Protein AF-A0A842XIZ2-F1 (afdb_monomer_lite)

Secondary structure (DSSP, 8-state):
-----PPPPPHHHHHHHHHHHHHHHHHHHHHHHHHHHHHHH-EEEEEEES-SEEETT--EEEEEEEEE-SSS-EEEEESSS-SEEEEEEETTS-EEEEEPPP---S-EEEEE-TT-EEEEEEEE-SB-TT--B---SEEEEEEEEE-BSS---EEEEEEEEE-

Foldseek 3Di:
DDDDDDDDDDPVVVVVVVVVVVVVVVVVVVVVVVVVVCQVVQWDKEKDWPDAEAAFQDKIWIKMKIFRQYQAKDKWKAQWPAFKWKWKAAPVRHTQDTDDDDTDRHMDIDIAHNGGMDMDTDMDRCADPVRHRRDDFHKMKMKIFGRTPVDGDIYIDMHGHDD

Structure (mmCIF, N/CA/C/O backbone):
data_AF-A0A842XIZ2-F1
#
_entry.id   AF-A0A842XIZ2-F1
#
loop_
_atom_site.group_PDB
_atom_site.id
_atom_site.type_symbol
_atom_site.label_atom_id
_atom_site.label_alt_id
_atom_site.label_comp_id
_atom_site.label_asym_id
_atom_site.lab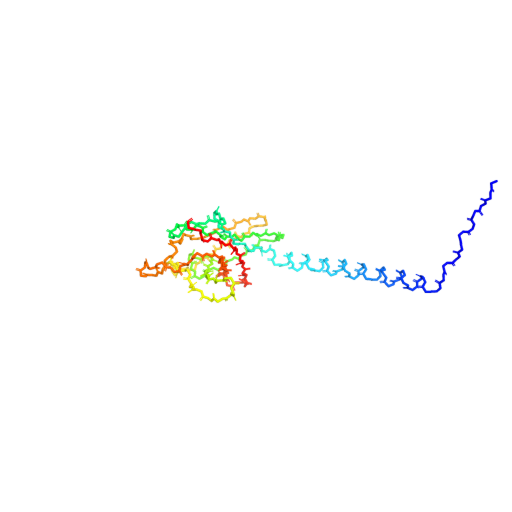el_entity_id
_atom_site.label_seq_id
_atom_site.pdbx_PDB_ins_code
_atom_site.Cartn_x
_atom_site.Cartn_y
_atom_site.Cartn_z
_atom_site.occupancy
_atom_site.B_iso_or_equiv
_atom_site.auth_seq_id
_atom_site.auth_comp_id
_atom_site.auth_asym_id
_atom_site.auth_atom_id
_atom_site.pdbx_PDB_model_num
ATOM 1 N N . MET A 1 1 ? 20.741 -15.349 64.978 1.00 51.78 1 MET A N 1
ATOM 2 C CA . MET A 1 1 ? 19.998 -14.863 63.794 1.00 51.78 1 MET A CA 1
ATOM 3 C C . MET A 1 1 ? 19.829 -13.356 63.929 1.00 51.78 1 MET A C 1
ATOM 5 O O . MET A 1 1 ? 18.998 -12.922 64.715 1.00 51.78 1 MET A O 1
ATOM 9 N N . ALA A 1 2 ? 20.677 -12.566 63.265 1.00 45.91 2 ALA A N 1
ATOM 10 C CA . ALA A 1 2 ? 20.570 -11.107 63.262 1.00 45.91 2 ALA A CA 1
ATOM 11 C C . ALA A 1 2 ? 19.560 -10.680 62.189 1.00 45.91 2 ALA A C 1
ATOM 13 O O . ALA A 1 2 ? 19.633 -11.132 61.050 1.00 45.91 2 ALA A O 1
ATOM 14 N N . LYS A 1 3 ? 18.585 -9.858 62.580 1.00 51.41 3 LYS A N 1
ATOM 15 C CA . LYS A 1 3 ? 17.539 -9.327 61.704 1.00 51.41 3 LYS A CA 1
ATOM 16 C C . LYS A 1 3 ? 18.099 -8.054 61.065 1.00 51.41 3 LYS A C 1
ATOM 18 O O . LYS A 1 3 ? 18.190 -7.031 61.738 1.00 51.41 3 LYS A O 1
ATOM 23 N N . GLU A 1 4 ? 18.544 -8.129 59.813 1.00 48.31 4 GLU A N 1
ATOM 24 C CA . GLU A 1 4 ? 19.004 -6.949 59.073 1.00 48.31 4 GLU A CA 1
ATOM 25 C C . GLU A 1 4 ? 17.844 -5.959 58.900 1.00 48.31 4 GLU A C 1
ATOM 27 O O . GLU A 1 4 ? 16.853 -6.220 58.218 1.00 48.31 4 GLU A O 1
ATOM 32 N N . SER A 1 5 ? 17.964 -4.811 59.562 1.00 56.50 5 SER A N 1
ATOM 33 C CA . SER A 1 5 ? 17.080 -3.664 59.387 1.00 56.50 5 SER A CA 1
ATOM 34 C C . SER A 1 5 ? 17.487 -2.933 58.109 1.00 56.50 5 SER A C 1
ATOM 36 O O . SER A 1 5 ? 18.510 -2.249 58.101 1.00 56.50 5 SER A O 1
ATOM 38 N N . LYS A 1 6 ? 16.700 -3.053 57.031 1.00 61.00 6 LYS A N 1
ATOM 39 C CA . LYS A 1 6 ? 16.891 -2.232 55.823 1.00 61.00 6 LYS A CA 1
ATOM 40 C C . LYS A 1 6 ? 16.826 -0.749 56.204 1.00 61.00 6 LYS A C 1
ATOM 42 O O . LYS A 1 6 ? 15.839 -0.302 56.786 1.00 61.00 6 LYS A O 1
ATOM 47 N N . ALA A 1 7 ? 17.887 -0.008 55.890 1.00 68.62 7 ALA A N 1
ATOM 48 C CA . ALA A 1 7 ? 17.959 1.427 56.135 1.00 68.62 7 ALA A CA 1
ATOM 49 C C . ALA A 1 7 ? 16.837 2.164 55.371 1.00 68.62 7 ALA A C 1
ATOM 51 O O . ALA A 1 7 ? 16.539 1.802 54.227 1.00 68.62 7 ALA A O 1
ATOM 52 N N . PRO A 1 8 ? 16.192 3.176 55.979 1.00 76.31 8 PRO A N 1
ATOM 53 C CA . PRO A 1 8 ? 15.135 3.929 55.320 1.00 76.31 8 PRO A CA 1
ATOM 54 C C . PRO A 1 8 ? 15.704 4.727 54.142 1.00 76.31 8 PRO A C 1
ATOM 56 O O . PRO A 1 8 ? 16.724 5.399 54.278 1.00 76.31 8 PRO A O 1
ATOM 59 N N . TRP A 1 9 ? 15.027 4.665 52.994 1.00 76.31 9 TRP A N 1
ATOM 60 C CA . TRP A 1 9 ? 15.418 5.396 51.785 1.00 76.31 9 TRP A CA 1
ATOM 61 C C . TRP A 1 9 ? 15.571 6.897 52.034 1.00 76.31 9 TRP A C 1
ATOM 63 O O . TRP A 1 9 ? 14.745 7.522 52.713 1.00 76.31 9 TRP A O 1
ATOM 73 N N . SER A 1 10 ? 16.589 7.478 51.407 1.00 83.31 10 SER A N 1
ATOM 74 C CA . SER A 1 10 ? 16.804 8.918 51.346 1.00 83.31 10 SER A CA 1
ATOM 75 C C . SER A 1 10 ? 15.698 9.619 50.544 1.00 83.31 10 SER A C 1
ATOM 77 O O . SER A 1 10 ? 15.008 9.025 49.712 1.00 83.31 10 SER A O 1
ATOM 79 N N . ILE A 1 11 ? 15.529 10.924 50.773 1.00 78.69 11 ILE A N 1
ATOM 80 C CA . ILE A 1 11 ? 14.532 11.752 50.069 1.00 78.69 11 ILE A CA 1
ATOM 81 C C . ILE A 1 11 ? 14.752 11.717 48.546 1.00 78.69 11 ILE A C 1
ATOM 83 O O . ILE A 1 11 ? 13.784 11.651 47.790 1.00 78.69 11 ILE A O 1
ATOM 87 N N . LYS A 1 12 ? 16.015 11.688 48.097 1.00 76.81 12 LYS A N 1
ATOM 88 C CA . LYS A 1 12 ? 16.372 11.611 46.672 1.00 76.81 12 LYS A CA 1
ATOM 89 C C . LYS A 1 12 ? 15.908 10.299 46.034 1.00 76.81 12 LYS A C 1
ATOM 91 O O . LYS A 1 12 ? 15.332 10.325 44.954 1.00 76.81 12 LYS A O 1
ATOM 96 N N . GLU A 1 13 ? 16.095 9.171 46.720 1.00 81.94 13 GLU A N 1
ATOM 97 C CA . GLU A 1 13 ? 15.664 7.850 46.235 1.00 81.94 13 GLU A CA 1
ATOM 98 C C . GLU A 1 13 ? 14.136 7.746 46.148 1.00 81.94 13 GLU A C 1
ATOM 100 O O . GLU A 1 13 ? 13.607 7.235 45.162 1.00 81.94 13 GLU A O 1
ATOM 105 N N . LYS A 1 14 ? 13.413 8.306 47.129 1.00 84.62 14 LYS A N 1
ATOM 106 C CA . LYS A 1 14 ? 11.942 8.374 47.103 1.00 84.62 14 LYS A CA 1
ATOM 107 C C . LYS A 1 14 ? 11.427 9.218 45.935 1.00 84.62 14 LYS A C 1
ATOM 109 O O . LYS A 1 14 ? 10.497 8.801 45.254 1.00 84.62 14 LYS A O 1
ATOM 114 N N . MET A 1 15 ? 12.038 10.377 45.684 1.00 77.00 15 MET A N 1
ATOM 115 C CA . MET A 1 15 ? 11.669 11.241 44.559 1.00 77.00 15 MET A CA 1
ATOM 116 C C . MET A 1 15 ? 11.923 10.571 43.205 1.00 77.00 15 MET A C 1
ATOM 118 O O . MET A 1 15 ? 11.040 10.595 42.352 1.00 77.00 15 MET A O 1
ATOM 122 N N . SER A 1 16 ? 13.081 9.929 43.016 1.00 83.38 16 SER A N 1
ATOM 123 C CA . SER A 1 16 ? 13.373 9.193 41.779 1.00 83.38 16 SER A CA 1
ATOM 124 C C . SER A 1 16 ? 12.388 8.049 41.543 1.00 83.38 16 SER A C 1
ATOM 126 O O . SER A 1 16 ? 11.919 7.877 40.422 1.00 83.38 16 SER A O 1
ATOM 128 N N . ALA A 1 17 ? 12.017 7.302 42.588 1.00 82.69 17 ALA A N 1
ATOM 129 C CA . ALA A 1 17 ? 11.027 6.232 42.474 1.00 82.69 17 ALA A CA 1
ATOM 130 C C . ALA A 1 17 ? 9.641 6.757 42.055 1.00 82.69 17 ALA A C 1
ATOM 132 O O . ALA A 1 17 ? 8.989 6.147 41.211 1.00 82.69 17 ALA A O 1
ATOM 133 N N . ILE A 1 18 ? 9.214 7.906 42.593 1.00 86.88 18 ILE A N 1
ATOM 134 C CA . ILE A 1 18 ? 7.945 8.550 42.218 1.00 86.88 18 ILE A CA 1
ATOM 135 C C . ILE A 1 18 ? 7.977 9.009 40.757 1.00 86.88 18 ILE A C 1
ATOM 137 O O . ILE A 1 18 ? 7.014 8.776 40.032 1.00 86.88 18 ILE A O 1
ATOM 141 N N . ILE A 1 19 ? 9.080 9.617 40.309 1.00 83.50 19 ILE A N 1
ATOM 142 C CA . ILE A 1 19 ? 9.230 10.068 38.918 1.00 83.50 19 ILE A CA 1
ATOM 143 C C . ILE A 1 19 ? 9.195 8.874 37.960 1.00 83.50 19 ILE A C 1
ATOM 145 O O . ILE A 1 19 ? 8.466 8.908 36.975 1.00 83.50 19 ILE A O 1
ATOM 149 N N . ILE A 1 20 ? 9.929 7.797 38.260 1.00 83.62 20 ILE A N 1
ATOM 150 C CA . ILE A 1 20 ? 9.938 6.585 37.429 1.00 83.62 20 ILE A CA 1
ATOM 151 C C . ILE A 1 20 ? 8.540 5.959 37.373 1.00 83.62 20 ILE A C 1
ATOM 153 O O . ILE A 1 20 ? 8.064 5.633 36.289 1.00 83.62 20 ILE A O 1
ATOM 157 N N . ALA A 1 21 ? 7.852 5.838 38.511 1.00 83.12 21 ALA A N 1
ATOM 158 C CA . ALA A 1 21 ? 6.490 5.313 38.545 1.00 83.12 21 ALA A CA 1
ATOM 159 C C . ALA A 1 21 ? 5.521 6.186 37.729 1.00 83.12 21 ALA A C 1
ATOM 161 O O . ALA A 1 21 ? 4.735 5.656 36.948 1.00 83.12 21 ALA A O 1
ATOM 162 N N . ALA A 1 22 ? 5.614 7.514 37.850 1.00 81.25 22 ALA A N 1
ATOM 163 C CA . ALA A 1 22 ? 4.799 8.445 37.074 1.00 81.25 22 ALA A CA 1
ATOM 164 C C . ALA A 1 22 ? 5.071 8.338 35.565 1.00 81.25 22 ALA A C 1
ATOM 166 O O . ALA A 1 22 ? 4.128 8.349 34.779 1.00 81.25 22 ALA A O 1
ATOM 167 N N . LEU A 1 23 ? 6.334 8.176 35.156 1.00 77.62 23 LEU A N 1
ATOM 168 C CA . LEU A 1 23 ? 6.705 7.976 33.753 1.00 77.62 23 LEU A CA 1
ATOM 169 C C . LEU A 1 23 ? 6.172 6.650 33.196 1.00 77.62 23 LEU A C 1
ATOM 171 O O . LEU A 1 23 ? 5.671 6.628 32.076 1.00 77.62 23 LEU A O 1
ATOM 175 N N . ILE A 1 24 ? 6.225 5.563 33.972 1.00 83.00 24 ILE A N 1
ATOM 176 C CA . ILE A 1 24 ? 5.673 4.259 33.567 1.00 83.00 24 ILE A CA 1
ATOM 177 C C . ILE A 1 24 ? 4.152 4.348 33.395 1.00 83.00 24 ILE A C 1
ATOM 179 O O . ILE A 1 24 ? 3.620 3.869 32.392 1.00 83.00 24 ILE A O 1
ATOM 183 N N . VAL A 1 25 ? 3.451 4.983 34.341 1.00 76.75 25 VAL A N 1
ATOM 184 C CA . VAL A 1 25 ? 1.995 5.192 34.260 1.00 76.75 25 VAL A CA 1
ATOM 185 C C . VAL A 1 25 ? 1.641 6.067 33.058 1.00 76.75 25 VAL A C 1
ATOM 187 O O . VAL A 1 25 ? 0.736 5.733 32.302 1.00 76.75 25 VAL A O 1
ATOM 190 N N . LEU A 1 26 ? 2.384 7.149 32.819 1.00 77.94 26 LEU A N 1
ATOM 191 C CA . LEU A 1 26 ? 2.152 8.023 31.671 1.00 77.94 26 LEU A CA 1
ATOM 192 C C . LEU A 1 26 ? 2.360 7.281 30.341 1.00 77.94 26 LEU A C 1
ATOM 194 O O . LEU A 1 26 ? 1.514 7.371 29.457 1.00 77.94 26 LEU A O 1
ATOM 198 N N . ALA A 1 27 ? 3.440 6.506 30.211 1.00 69.50 27 ALA A N 1
ATOM 199 C CA . ALA A 1 27 ? 3.716 5.721 29.009 1.00 69.50 27 ALA A CA 1
ATOM 200 C C . ALA A 1 27 ? 2.634 4.662 28.736 1.00 69.50 27 ALA A C 1
ATOM 202 O O . ALA A 1 27 ? 2.237 4.466 27.590 1.00 69.50 27 ALA A O 1
ATOM 203 N N . SER A 1 28 ? 2.119 4.009 29.782 1.00 65.88 28 SER A N 1
ATOM 204 C CA . SER A 1 28 ? 1.047 3.012 29.646 1.00 65.88 28 SER A CA 1
ATOM 205 C C . SER A 1 28 ? -0.306 3.640 29.302 1.00 65.88 28 SER A C 1
ATOM 207 O O . SER A 1 28 ? -1.034 3.078 28.487 1.00 65.88 28 SER A O 1
ATOM 209 N N . VAL A 1 29 ? -0.619 4.828 29.829 1.00 69.88 29 VAL A N 1
ATOM 210 C CA . VAL A 1 29 ? -1.808 5.595 29.418 1.00 69.88 29 VAL A CA 1
ATOM 211 C C . VAL A 1 29 ? -1.709 6.021 27.952 1.00 69.88 29 VAL A C 1
ATOM 213 O O . VAL A 1 29 ? -2.669 5.843 27.212 1.00 69.88 29 VAL A O 1
ATOM 216 N N . ILE A 1 30 ? -0.552 6.520 27.502 1.00 64.19 30 ILE A N 1
ATOM 217 C CA . ILE A 1 30 ? -0.339 6.898 26.094 1.00 64.19 30 ILE A CA 1
ATOM 218 C C . ILE A 1 30 ? -0.509 5.683 25.173 1.00 64.19 30 ILE A C 1
ATOM 220 O O . ILE A 1 30 ? -1.218 5.774 24.173 1.00 64.19 30 ILE A O 1
ATOM 224 N N . ALA A 1 31 ? 0.081 4.538 25.531 1.00 56.25 31 ALA A N 1
ATOM 225 C CA . ALA A 1 31 ? -0.081 3.300 24.772 1.00 56.25 31 ALA A CA 1
ATOM 226 C C . ALA A 1 31 ? -1.558 2.873 24.694 1.00 56.25 31 ALA A C 1
ATOM 228 O O . ALA A 1 31 ? -2.054 2.573 23.610 1.00 56.25 31 ALA A O 1
ATOM 229 N N . ALA A 1 32 ? -2.287 2.917 25.812 1.00 58.72 32 ALA A N 1
ATOM 230 C CA . ALA A 1 32 ? -3.711 2.595 25.840 1.00 58.72 32 ALA A CA 1
ATOM 231 C C . ALA A 1 32 ? -4.544 3.543 24.960 1.00 58.72 32 ALA A C 1
ATOM 233 O O . ALA A 1 32 ? -5.390 3.074 24.210 1.00 58.72 32 ALA A O 1
ATOM 234 N N . VAL A 1 33 ? -4.269 4.851 24.983 1.00 57.88 33 VAL A N 1
ATOM 235 C CA . VAL A 1 33 ? -4.956 5.833 24.125 1.00 57.88 33 VAL A CA 1
ATOM 236 C C . VAL A 1 33 ? -4.671 5.571 22.645 1.00 57.88 33 VAL A C 1
ATOM 238 O O . VAL A 1 33 ? -5.600 5.584 21.849 1.00 57.88 33 VAL A O 1
ATOM 241 N N . SER A 1 34 ? -3.429 5.250 22.268 1.00 58.47 34 SER A N 1
ATOM 242 C CA . SER A 1 34 ? -3.104 4.903 20.875 1.00 58.47 34 SER A CA 1
ATOM 243 C C . SER A 1 34 ? -3.748 3.596 20.398 1.00 58.47 34 SER A C 1
ATOM 245 O O . SER A 1 34 ? -4.064 3.458 19.219 1.00 58.47 34 SER A O 1
ATOM 247 N N . VAL A 1 35 ? -3.972 2.641 21.309 1.00 58.31 35 VAL A N 1
ATOM 248 C CA . VAL A 1 35 ? -4.718 1.407 21.020 1.00 58.31 35 VAL A CA 1
ATOM 249 C C . VAL A 1 35 ? -6.209 1.708 20.854 1.00 58.31 35 VAL A C 1
ATOM 251 O O . VAL A 1 35 ? -6.830 1.170 19.946 1.00 58.31 35 VAL A O 1
ATOM 254 N N . ILE A 1 36 ? -6.771 2.592 21.682 1.00 54.22 36 ILE A N 1
ATOM 255 C CA . ILE A 1 36 ? -8.178 3.007 21.604 1.00 54.22 36 ILE A CA 1
ATOM 256 C C . ILE A 1 36 ? -8.454 3.817 20.327 1.00 54.22 36 ILE A C 1
ATOM 258 O O . ILE A 1 36 ? -9.436 3.536 19.658 1.00 54.22 36 ILE A O 1
ATOM 262 N N . ASP A 1 37 ? -7.574 4.737 19.925 1.00 50.12 37 ASP A N 1
ATOM 263 C CA . ASP A 1 37 ? -7.725 5.513 18.678 1.00 50.12 37 ASP A CA 1
ATOM 264 C C . ASP A 1 37 ? -7.617 4.618 17.422 1.00 50.12 37 ASP A C 1
ATOM 266 O O . ASP A 1 37 ? -8.361 4.786 16.455 1.00 50.12 37 ASP A O 1
ATOM 270 N N . ARG A 1 38 ? -6.762 3.578 17.457 1.00 52.03 38 ARG A N 1
ATOM 271 C CA . ARG A 1 38 ? -6.753 2.516 16.429 1.00 52.03 38 ARG A CA 1
ATOM 272 C C . ARG A 1 38 ? -8.040 1.693 16.421 1.00 52.03 38 ARG A C 1
ATOM 274 O O . ARG A 1 38 ? -8.486 1.307 15.349 1.00 52.03 38 ARG A O 1
ATOM 281 N N . LEU A 1 39 ? -8.624 1.424 17.586 1.00 50.00 39 LEU A N 1
ATOM 282 C CA . LEU A 1 39 ? -9.895 0.706 17.711 1.00 50.00 39 LEU A CA 1
ATOM 283 C C . LEU A 1 39 ? -11.097 1.556 17.273 1.00 50.00 39 LEU A C 1
ATOM 285 O O . LEU A 1 39 ? -12.059 0.992 16.767 1.00 50.00 39 LEU A O 1
ATOM 289 N N . GLU A 1 40 ? -11.039 2.884 17.420 1.00 51.72 40 GLU A N 1
ATOM 290 C CA . GLU A 1 40 ? -12.116 3.801 17.014 1.00 51.72 40 GLU A CA 1
ATOM 291 C C . GLU A 1 40 ? -12.202 4.012 15.496 1.00 51.72 40 GLU A C 1
ATOM 293 O O . GLU A 1 40 ? -13.272 4.361 15.003 1.00 51.72 40 GLU A O 1
ATOM 298 N N . ARG A 1 41 ? -11.121 3.782 14.733 1.00 61.41 41 ARG A N 1
ATOM 299 C CA . ARG A 1 41 ? -11.194 3.745 13.256 1.00 61.41 41 ARG A CA 1
ATOM 300 C C . ARG A 1 41 ? -11.047 2.364 12.642 1.00 61.41 41 ARG A C 1
ATOM 302 O O . ARG A 1 41 ? -11.400 2.234 11.477 1.00 61.41 41 ARG A O 1
ATOM 309 N N . GLY A 1 42 ? -10.566 1.375 13.398 1.00 82.44 42 GLY A N 1
ATOM 310 C CA . GLY A 1 42 ? -10.613 -0.070 13.137 1.00 82.44 42 GLY A CA 1
ATOM 311 C C . GLY A 1 42 ? -9.851 -0.577 11.913 1.00 82.44 42 GLY A C 1
ATOM 312 O O . GLY A 1 42 ? -9.243 -1.637 11.970 1.00 82.44 42 GLY A O 1
ATOM 313 N N . VAL A 1 43 ? -9.839 0.165 10.814 1.00 91.00 43 VAL A N 1
ATOM 314 C CA . VAL A 1 43 ? -9.374 -0.296 9.516 1.00 91.00 43 VAL A CA 1
ATOM 315 C C . VAL A 1 43 ? -7.880 -0.057 9.363 1.00 91.00 43 VAL A C 1
ATOM 317 O O . VAL A 1 43 ? -7.396 1.077 9.352 1.00 91.00 43 VAL A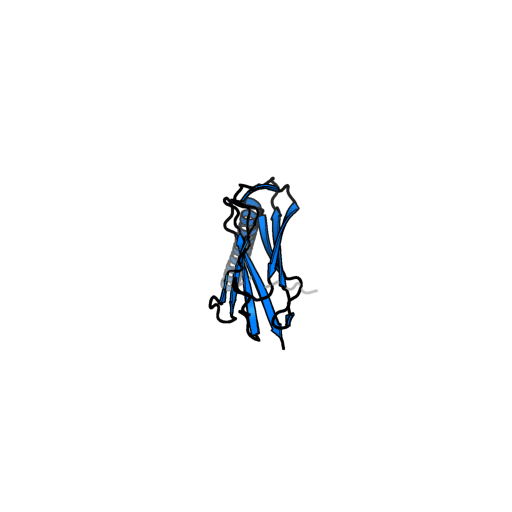 O 1
ATOM 320 N N . GLU A 1 44 ? -7.138 -1.148 9.227 1.00 93.12 44 GLU A N 1
ATOM 321 C CA . GLU A 1 44 ? -5.742 -1.139 8.818 1.00 93.12 44 GLU A CA 1
ATOM 322 C C . GLU A 1 44 ? -5.656 -1.223 7.295 1.00 93.12 44 GLU A C 1
ATOM 324 O O . GLU A 1 44 ? -6.359 -2.014 6.675 1.00 93.12 44 GLU A O 1
ATOM 329 N N . PHE A 1 45 ? -4.779 -0.418 6.698 1.00 94.69 45 PHE A N 1
ATOM 330 C CA . PHE A 1 45 ? -4.483 -0.466 5.271 1.00 94.69 45 PHE A CA 1
ATOM 331 C C . PHE A 1 45 ? -3.035 -0.893 5.070 1.00 94.69 45 PHE A C 1
ATOM 333 O O . PHE A 1 45 ? -2.122 -0.269 5.615 1.00 94.69 45 PHE A O 1
ATOM 340 N N . THR A 1 46 ? -2.817 -1.945 4.289 1.00 97.12 46 THR A N 1
ATOM 341 C CA . THR A 1 46 ? -1.472 -2.437 3.980 1.00 97.12 46 THR A CA 1
ATOM 342 C C . THR A 1 46 ? -1.256 -2.530 2.479 1.00 97.12 46 THR A C 1
ATOM 344 O O . THR A 1 46 ? -2.204 -2.697 1.718 1.00 97.12 46 THR A O 1
ATOM 347 N N . VAL A 1 47 ? 0.004 -2.419 2.055 1.00 97.31 47 VAL A N 1
ATOM 348 C CA . VAL A 1 47 ? 0.439 -2.690 0.683 1.00 97.31 47 VAL A CA 1
ATOM 349 C C . VAL A 1 47 ? 1.584 -3.683 0.714 1.00 97.31 47 VAL A C 1
ATOM 351 O O . VAL A 1 47 ? 2.470 -3.607 1.568 1.00 97.31 47 VAL A O 1
ATOM 354 N N . ARG A 1 48 ? 1.560 -4.633 -0.212 1.00 97.44 48 ARG A N 1
ATOM 355 C CA . ARG A 1 48 ? 2.593 -5.647 -0.386 1.00 97.44 48 ARG A CA 1
ATOM 356 C C . ARG A 1 48 ? 2.782 -5.930 -1.860 1.00 97.44 48 ARG A C 1
ATOM 358 O O . ARG A 1 48 ? 1.904 -5.676 -2.679 1.00 97.44 48 ARG A O 1
ATOM 365 N N . THR A 1 49 ? 3.927 -6.498 -2.171 1.00 97.31 49 THR A N 1
ATOM 366 C CA . THR A 1 49 ? 4.205 -7.095 -3.467 1.00 97.31 49 THR A CA 1
ATOM 367 C C . THR A 1 49 ? 4.341 -8.605 -3.325 1.00 97.31 49 THR A C 1
ATOM 369 O O . THR A 1 49 ? 4.503 -9.111 -2.212 1.00 97.31 49 THR A O 1
ATOM 372 N N . ASP A 1 50 ? 4.271 -9.345 -4.428 1.00 97.19 50 ASP A N 1
ATOM 373 C CA . ASP A 1 50 ? 4.425 -10.804 -4.411 1.00 97.19 50 ASP A CA 1
ATOM 374 C C . ASP A 1 50 ? 5.835 -11.250 -3.988 1.00 97.19 50 ASP A C 1
ATOM 376 O O . ASP A 1 50 ? 6.008 -12.317 -3.395 1.00 97.19 50 ASP A O 1
ATOM 380 N N . LYS A 1 51 ? 6.838 -10.400 -4.223 1.00 96.94 51 LYS A N 1
ATOM 381 C CA . LYS A 1 51 ? 8.219 -10.559 -3.748 1.00 96.94 51 LYS A CA 1
ATOM 382 C C . LYS A 1 51 ? 8.912 -9.213 -3.531 1.00 96.94 51 LYS A C 1
ATOM 384 O O . LYS A 1 51 ? 8.387 -8.160 -3.888 1.00 96.94 51 LYS A O 1
ATOM 389 N N . GLU A 1 52 ? 10.112 -9.251 -2.960 1.00 96.56 52 GLU A N 1
ATOM 390 C CA . GLU A 1 52 ? 10.917 -8.055 -2.661 1.00 96.56 52 GLU A CA 1
ATOM 391 C C . GLU A 1 52 ? 11.987 -7.764 -3.728 1.00 96.56 52 GLU A C 1
ATOM 393 O O . GLU A 1 52 ? 12.515 -6.659 -3.782 1.00 96.56 52 GLU A O 1
ATOM 398 N N . GLN A 1 53 ? 12.325 -8.738 -4.581 1.00 97.62 53 GLN A N 1
ATOM 399 C CA . GLN A 1 53 ? 13.392 -8.620 -5.582 1.00 97.62 53 GLN A CA 1
ATOM 400 C C . GLN A 1 53 ? 12.901 -9.048 -6.964 1.00 97.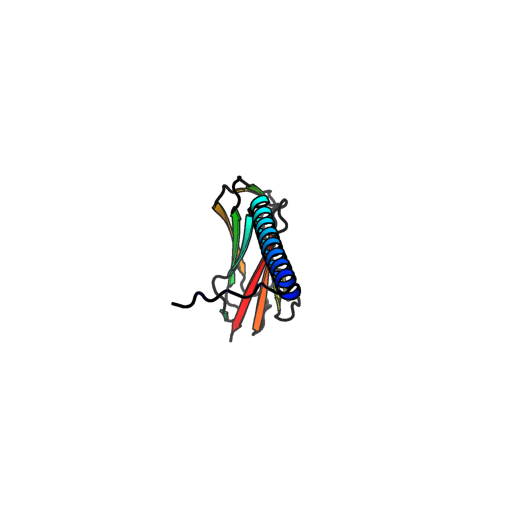62 53 GLN A C 1
ATOM 402 O O . GLN A 1 53 ? 12.396 -10.161 -7.126 1.00 97.62 53 GLN A O 1
ATOM 407 N N . TYR A 1 54 ? 13.102 -8.188 -7.957 1.00 96.88 54 TYR A N 1
ATOM 408 C CA . TYR A 1 54 ? 12.676 -8.373 -9.345 1.00 96.88 54 TYR A CA 1
ATOM 409 C C . TYR A 1 54 ? 13.854 -8.199 -10.288 1.00 96.88 54 TYR A C 1
ATOM 411 O O . TYR A 1 54 ? 14.814 -7.512 -9.950 1.00 96.88 54 TYR A O 1
ATOM 419 N N . VAL A 1 55 ? 13.773 -8.778 -11.481 1.00 95.81 55 VAL A N 1
ATOM 420 C CA . VAL A 1 55 ? 14.649 -8.381 -12.587 1.00 95.81 55 VAL A CA 1
ATOM 421 C C . VAL A 1 55 ? 14.054 -7.190 -13.338 1.00 95.81 55 VAL A C 1
ATOM 423 O O . VAL A 1 55 ? 12.855 -6.909 -13.248 1.00 95.81 55 VAL A O 1
ATOM 426 N N . LEU A 1 56 ? 14.895 -6.459 -14.066 1.00 94.38 56 LEU A N 1
ATOM 427 C CA . LEU A 1 56 ? 14.446 -5.319 -14.865 1.00 94.38 56 LEU A CA 1
ATOM 428 C C . LEU A 1 56 ? 13.398 -5.748 -15.910 1.00 94.38 56 LEU A C 1
ATOM 430 O O . LEU A 1 56 ? 13.646 -6.662 -16.696 1.00 94.38 56 LEU A O 1
ATOM 434 N N . GLY A 1 57 ? 12.247 -5.070 -15.920 1.00 91.56 57 GLY A N 1
ATOM 435 C CA . GLY A 1 57 ? 11.120 -5.371 -16.815 1.00 91.56 57 GLY A CA 1
ATOM 436 C C . GLY A 1 57 ? 10.287 -6.591 -16.412 1.00 91.56 57 GLY A C 1
ATOM 437 O O . GLY A 1 57 ? 9.439 -7.042 -17.177 1.00 91.56 57 GLY A O 1
ATOM 438 N N . GLU A 1 58 ? 10.527 -7.156 -15.230 1.00 94.75 58 GLU A N 1
ATOM 439 C CA . GLU A 1 58 ? 9.667 -8.196 -14.678 1.00 94.75 58 GLU A CA 1
ATOM 440 C C . GLU A 1 58 ? 8.340 -7.624 -14.174 1.00 94.75 58 GLU A C 1
ATOM 442 O O . GLU A 1 58 ? 8.305 -6.575 -13.532 1.00 94.75 58 GLU A O 1
ATOM 447 N N . HIS A 1 59 ? 7.256 -8.362 -14.398 1.00 94.56 59 HIS A N 1
ATOM 448 C CA . HIS A 1 59 ? 5.944 -8.028 -13.862 1.00 94.56 59 HIS A CA 1
ATOM 449 C C . HIS A 1 59 ? 5.944 -8.011 -12.325 1.00 94.56 59 HIS A C 1
ATOM 451 O O . HIS A 1 59 ? 6.381 -8.971 -11.690 1.00 94.56 59 HIS A O 1
ATOM 457 N N . ILE A 1 60 ? 5.419 -6.938 -11.735 1.00 95.19 60 ILE A N 1
ATOM 458 C CA . ILE A 1 60 ? 5.262 -6.766 -10.288 1.00 95.19 60 ILE A CA 1
ATOM 459 C C . ILE A 1 60 ? 3.779 -6.872 -9.941 1.00 95.19 60 ILE A C 1
ATOM 461 O O . ILE A 1 60 ? 2.978 -6.065 -10.417 1.00 95.19 60 ILE A O 1
ATOM 465 N N . CYS A 1 61 ? 3.413 -7.813 -9.068 1.00 96.12 61 CYS A N 1
ATOM 466 C CA . CYS A 1 61 ? 2.062 -7.892 -8.520 1.00 96.12 61 CYS A CA 1
ATOM 467 C C . CYS A 1 61 ? 2.002 -7.095 -7.218 1.00 96.12 61 CYS A C 1
ATOM 469 O O . CYS A 1 61 ? 2.661 -7.436 -6.239 1.00 96.12 61 CYS A O 1
ATOM 471 N N . ILE A 1 62 ? 1.184 -6.048 -7.190 1.00 96.12 62 ILE A N 1
ATOM 472 C CA . ILE A 1 62 ? 0.995 -5.171 -6.035 1.00 96.12 62 ILE A CA 1
ATOM 473 C C . ILE A 1 62 ? -0.395 -5.433 -5.466 1.00 96.12 62 ILE A C 1
ATOM 475 O O . ILE A 1 62 ? -1.392 -5.284 -6.170 1.00 96.12 62 ILE A O 1
ATOM 479 N N . ASN A 1 63 ? -0.464 -5.797 -4.190 1.00 96.50 63 ASN A N 1
ATOM 480 C CA . ASN A 1 63 ? -1.702 -6.064 -3.469 1.00 96.50 63 ASN A CA 1
ATOM 481 C C . ASN A 1 63 ? -1.861 -5.077 -2.312 1.00 96.50 63 ASN A C 1
ATOM 483 O O . ASN A 1 63 ? -0.897 -4.756 -1.615 1.00 96.50 63 ASN A O 1
ATOM 487 N N . VAL A 1 64 ? -3.087 -4.623 -2.094 1.00 96.25 64 VAL A N 1
ATOM 488 C CA . VAL A 1 64 ? -3.493 -3.827 -0.942 1.00 96.25 64 VAL A CA 1
ATOM 489 C C . VAL A 1 64 ? -4.604 -4.528 -0.189 1.00 96.25 64 VAL A C 1
ATOM 491 O O . VAL A 1 64 ? -5.425 -5.230 -0.779 1.00 96.25 64 VAL A O 1
ATOM 494 N N . GLU A 1 65 ? -4.637 -4.314 1.118 1.00 96.88 65 GLU A N 1
ATOM 495 C CA . GLU A 1 65 ? -5.641 -4.903 1.998 1.00 96.88 65 GLU A CA 1
ATOM 496 C C . GLU A 1 65 ? -6.163 -3.850 2.963 1.00 96.88 65 GLU A C 1
ATOM 498 O O . GLU A 1 65 ? -5.372 -3.164 3.611 1.00 96.88 65 GLU A O 1
ATOM 503 N N . TYR A 1 66 ? -7.487 -3.761 3.061 1.00 95.88 66 TYR A N 1
ATOM 504 C CA . TYR A 1 66 ? -8.197 -3.126 4.162 1.00 95.88 66 TYR A CA 1
ATOM 505 C C . TYR A 1 66 ? -8.624 -4.226 5.121 1.00 95.88 66 TYR A C 1
ATOM 507 O O . TYR A 1 66 ? -9.314 -5.148 4.700 1.00 95.88 66 TYR A O 1
ATOM 515 N N . VAL A 1 67 ? -8.233 -4.134 6.387 1.00 96.25 67 VAL A N 1
ATOM 516 C CA . VAL A 1 67 ? -8.617 -5.097 7.425 1.00 96.25 67 VAL A CA 1
ATOM 517 C C . VAL A 1 67 ? -9.3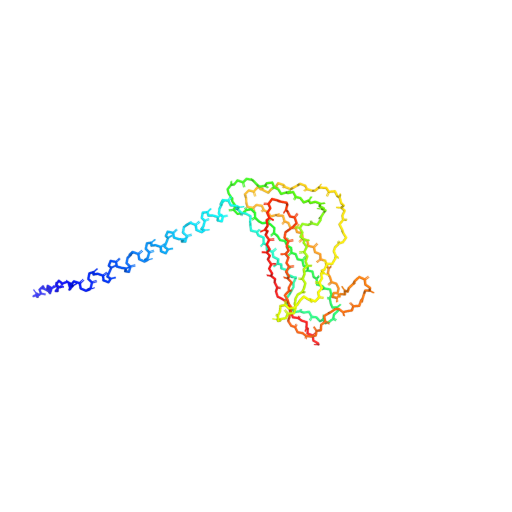57 -4.354 8.516 1.00 96.25 67 VAL A C 1
ATOM 519 O O . VAL A 1 67 ? -8.772 -3.478 9.154 1.00 96.25 67 VAL A O 1
ATOM 522 N N . ASN A 1 68 ? -10.620 -4.696 8.757 1.00 94.56 68 ASN A N 1
ATOM 523 C CA . ASN A 1 68 ? -11.368 -4.116 9.865 1.00 94.56 68 ASN A CA 1
ATOM 524 C C . ASN A 1 68 ? -10.977 -4.803 11.184 1.00 94.56 68 ASN A C 1
ATOM 526 O O . ASN A 1 68 ? -11.543 -5.813 11.574 1.00 94.56 68 ASN A O 1
ATOM 530 N N . ASN A 1 69 ? -10.009 -4.244 11.903 1.00 92.75 69 ASN A N 1
ATOM 531 C CA . ASN A 1 69 ? -9.622 -4.674 13.249 1.00 92.75 69 ASN A CA 1
ATOM 532 C C . ASN A 1 69 ? -10.492 -4.044 14.362 1.00 92.75 69 ASN A C 1
ATOM 534 O O . ASN A 1 69 ? -10.174 -4.190 15.545 1.00 92.75 69 ASN A O 1
ATOM 538 N N . GLY A 1 70 ? -11.534 -3.287 14.001 1.00 88.44 70 GLY A N 1
ATOM 539 C CA . GLY A 1 70 ? -12.492 -2.694 14.930 1.00 88.44 70 GLY A CA 1
ATOM 540 C C . GLY A 1 70 ? -13.520 -3.703 15.445 1.00 88.44 70 GLY A C 1
ATOM 541 O O . GLY A 1 70 ? -13.490 -4.884 15.108 1.00 88.44 70 GLY A O 1
ATOM 542 N N . TYR A 1 71 ? -14.438 -3.226 16.289 1.00 89.06 71 TYR A N 1
ATOM 543 C CA . TYR A 1 71 ? -15.539 -4.041 16.825 1.00 89.06 71 TYR A CA 1
ATOM 544 C C . TYR A 1 71 ? -16.863 -3.844 16.087 1.00 89.06 71 TYR A C 1
ATOM 546 O O . TYR A 1 71 ? -17.771 -4.653 16.268 1.00 89.06 71 TYR A O 1
ATOM 554 N N . ASP A 1 72 ? -16.962 -2.792 15.277 1.00 89.56 72 ASP A N 1
ATOM 555 C CA . ASP A 1 72 ? -18.153 -2.444 14.511 1.00 89.56 72 ASP A CA 1
ATOM 556 C C . ASP A 1 72 ? -17.894 -2.639 13.016 1.00 89.56 72 ASP A C 1
ATOM 558 O O . ASP A 1 72 ? -16.753 -2.564 12.551 1.00 89.56 72 ASP A O 1
ATOM 562 N N . THR A 1 73 ? -18.964 -2.880 12.265 1.00 92.25 73 THR A N 1
ATOM 563 C CA . THR A 1 73 ? -18.935 -2.895 10.801 1.00 92.25 73 THR A CA 1
ATOM 564 C C . THR A 1 73 ? -18.551 -1.520 10.253 1.00 92.25 73 THR A C 1
ATOM 566 O O . THR A 1 73 ? -18.978 -0.492 10.785 1.00 92.25 73 THR A O 1
ATOM 569 N N . VAL A 1 74 ? -17.751 -1.503 9.186 1.00 92.69 74 VAL A N 1
ATOM 570 C CA . VAL A 1 74 ? -17.292 -0.280 8.519 1.00 92.69 74 VAL A CA 1
ATOM 571 C C . VAL A 1 74 ? -17.761 -0.259 7.069 1.00 92.69 74 VAL A C 1
ATOM 573 O O . VAL A 1 74 ? -17.470 -1.179 6.309 1.00 92.69 74 VAL A O 1
ATOM 576 N N . ASP A 1 75 ? -18.411 0.835 6.682 1.00 93.50 75 ASP A N 1
ATOM 577 C CA . ASP A 1 75 ? -18.777 1.116 5.294 1.00 93.50 75 ASP A CA 1
ATOM 578 C C . ASP A 1 75 ? -17.624 1.838 4.577 1.00 93.50 75 ASP A C 1
ATOM 580 O O . ASP A 1 75 ? -17.110 2.850 5.065 1.00 93.50 75 ASP A O 1
ATOM 584 N N . LEU A 1 76 ? -17.225 1.339 3.406 1.00 93.88 76 LEU A N 1
ATOM 585 C CA . LEU A 1 76 ? -16.191 1.922 2.551 1.00 93.88 76 LEU A CA 1
ATOM 586 C C . LEU A 1 76 ? -16.784 2.335 1.200 1.00 93.88 76 LEU A C 1
ATOM 588 O O . LEU A 1 76 ? -17.361 1.507 0.491 1.00 93.88 76 LEU A O 1
ATOM 592 N N . THR A 1 77 ? -16.575 3.594 0.801 1.00 93.69 77 THR A N 1
ATOM 593 C CA . THR A 1 77 ? -17.033 4.105 -0.497 1.00 93.69 77 THR A CA 1
ATOM 594 C C . THR A 1 77 ? -15.863 4.477 -1.397 1.00 93.69 77 THR A C 1
ATOM 596 O O . THR A 1 77 ? -15.075 5.383 -1.105 1.00 93.69 77 THR A O 1
ATOM 599 N N . PHE A 1 78 ? -15.811 3.862 -2.576 1.00 92.25 78 PHE A N 1
ATOM 600 C CA . PHE A 1 78 ? -14.818 4.148 -3.606 1.00 92.25 78 PHE A CA 1
ATOM 601 C C . PHE A 1 78 ? -15.472 4.818 -4.813 1.00 92.25 78 PHE A C 1
ATOM 603 O O . PHE A 1 78 ? -16.508 4.381 -5.311 1.00 92.25 78 PHE A O 1
ATOM 610 N N . GLY A 1 79 ? -14.842 5.869 -5.342 1.00 88.62 79 GLY A N 1
ATOM 611 C CA . GLY A 1 79 ? -15.307 6.550 -6.559 1.00 88.62 79 GLY A CA 1
ATOM 612 C C . GLY A 1 79 ? -15.068 5.768 -7.860 1.00 88.62 79 GLY A C 1
ATOM 613 O O . GLY A 1 79 ? -15.368 6.278 -8.940 1.00 88.62 79 GLY A O 1
ATOM 614 N N . SER A 1 80 ? -14.482 4.573 -7.774 1.00 87.25 80 SER A N 1
ATOM 615 C CA . SER A 1 80 ? -14.168 3.707 -8.908 1.00 87.25 80 SER A CA 1
ATOM 616 C C . SER A 1 80 ? -14.024 2.251 -8.459 1.00 87.25 80 SER A C 1
ATOM 618 O O . SER A 1 80 ? -13.971 1.975 -7.263 1.00 87.25 80 SER A O 1
ATOM 620 N N . SER A 1 81 ? -13.860 1.330 -9.411 1.00 86.25 81 SER A N 1
ATOM 621 C CA . SER A 1 81 ? -13.492 -0.066 -9.124 1.00 86.25 81 SER A CA 1
ATOM 622 C C . SER A 1 81 ? -12.094 -0.247 -8.513 1.00 86.25 81 SER A C 1
ATOM 624 O O . SER A 1 81 ? -11.771 -1.334 -8.043 1.00 86.25 81 SER A O 1
ATOM 626 N N . CYS A 1 82 ? -11.241 0.779 -8.547 1.00 89.19 82 CYS A N 1
ATOM 627 C CA . CYS A 1 82 ? -9.925 0.750 -7.921 1.00 89.19 82 CYS A CA 1
ATOM 628 C C . CYS A 1 82 ? -10.030 1.198 -6.461 1.00 89.19 82 CYS A C 1
ATOM 630 O O . CYS A 1 82 ? -10.529 2.285 -6.169 1.00 89.19 82 CYS A O 1
ATOM 632 N N . VAL A 1 83 ? -9.498 0.378 -5.554 1.00 91.44 83 VAL A N 1
ATOM 633 C CA . VAL A 1 83 ? -9.518 0.651 -4.108 1.00 91.44 83 VAL A CA 1
ATOM 634 C C . VAL A 1 83 ? -8.317 1.476 -3.629 1.00 91.44 83 VAL A C 1
ATOM 636 O O . VAL A 1 83 ? -8.318 1.972 -2.503 1.00 91.44 83 VAL A O 1
ATOM 639 N N . ALA A 1 84 ? -7.287 1.640 -4.465 1.00 92.81 84 ALA A N 1
ATOM 640 C CA . ALA A 1 84 ? -6.083 2.407 -4.157 1.00 92.81 84 ALA A CA 1
ATOM 641 C C . ALA A 1 84 ? -5.434 2.996 -5.421 1.00 92.81 84 ALA A C 1
ATOM 643 O O . ALA A 1 84 ? -5.594 2.462 -6.519 1.00 92.81 84 ALA A O 1
ATOM 644 N N . SER A 1 85 ? -4.679 4.080 -5.250 1.00 92.56 85 SER A N 1
ATOM 645 C CA . SER A 1 85 ? -3.730 4.606 -6.234 1.00 92.56 85 SER A CA 1
ATOM 646 C C . SER A 1 85 ? -2.298 4.316 -5.793 1.00 92.56 85 SER A C 1
ATOM 648 O O . SER A 1 85 ? -2.023 4.166 -4.602 1.00 92.56 85 SER A O 1
ATOM 650 N N . PHE A 1 86 ? -1.382 4.225 -6.754 1.00 93.44 86 PHE A N 1
ATOM 651 C CA . PHE A 1 86 ? -0.019 3.765 -6.510 1.00 93.44 86 PHE A CA 1
ATOM 652 C C . PHE A 1 86 ? 1.002 4.719 -7.128 1.00 93.44 86 PHE A C 1
ATOM 654 O O . PHE A 1 86 ? 0.833 5.190 -8.254 1.00 93.44 86 PHE A O 1
ATOM 661 N N . TYR A 1 87 ? 2.077 4.974 -6.392 1.00 93.38 87 TYR A N 1
ATOM 662 C CA . TYR A 1 87 ? 3.195 5.814 -6.806 1.00 93.38 87 TYR A CA 1
ATOM 663 C C . TYR A 1 87 ? 4.507 5.108 -6.511 1.00 93.38 87 TYR A C 1
ATOM 665 O O . TYR A 1 87 ? 4.635 4.425 -5.494 1.00 93.38 87 TYR A O 1
ATOM 673 N N . VAL A 1 88 ? 5.486 5.313 -7.381 1.00 94.38 88 VAL A N 1
ATOM 674 C CA . VAL A 1 88 ? 6.825 4.756 -7.237 1.00 94.38 88 VAL A CA 1
ATOM 675 C C . VAL A 1 88 ? 7.808 5.880 -6.980 1.00 94.38 88 VAL A C 1
ATOM 677 O O . VAL A 1 88 ? 7.824 6.885 -7.695 1.00 94.38 88 VAL A O 1
ATOM 680 N N . PHE A 1 89 ? 8.636 5.688 -5.963 1.00 95.06 89 PHE A N 1
ATOM 681 C CA . PHE A 1 89 ? 9.710 6.593 -5.587 1.00 95.06 89 PHE A CA 1
ATOM 682 C C . PHE A 1 89 ? 11.046 5.861 -5.631 1.00 95.06 89 PHE A C 1
ATOM 684 O O . PHE A 1 89 ? 11.112 4.660 -5.362 1.00 95.06 89 PHE A O 1
ATOM 691 N N . ASP A 1 90 ? 12.110 6.586 -5.952 1.00 93.44 90 ASP A N 1
ATOM 692 C CA . ASP A 1 90 ? 13.468 6.086 -5.759 1.00 93.44 90 ASP A CA 1
ATOM 693 C C . ASP A 1 90 ? 13.842 6.047 -4.262 1.00 93.44 90 ASP A C 1
ATOM 695 O O . ASP A 1 90 ? 13.072 6.452 -3.384 1.00 93.44 90 ASP A O 1
ATOM 699 N N . SER A 1 91 ? 15.040 5.544 -3.954 1.00 90.38 91 SER A N 1
ATOM 700 C CA . SER A 1 91 ? 15.548 5.468 -2.579 1.00 90.38 91 SER A CA 1
ATOM 701 C C . SER A 1 91 ? 15.720 6.826 -1.897 1.00 90.38 91 SER A C 1
ATOM 703 O O . SER A 1 91 ? 15.753 6.885 -0.668 1.00 90.38 91 SER A O 1
ATOM 705 N N . ASP A 1 92 ? 15.831 7.900 -2.678 1.00 90.44 92 ASP A N 1
ATOM 706 C CA . ASP A 1 92 ? 16.003 9.267 -2.190 1.00 90.44 92 ASP A CA 1
ATOM 707 C C . ASP A 1 92 ? 14.644 9.966 -1.979 1.00 90.44 92 ASP A C 1
ATOM 709 O O . ASP A 1 92 ? 14.587 11.098 -1.492 1.00 90.44 92 ASP A O 1
ATOM 713 N N . GLY A 1 93 ? 13.537 9.281 -2.294 1.00 88.00 93 GLY A N 1
ATOM 714 C CA . GLY A 1 93 ? 12.173 9.787 -2.179 1.00 88.00 93 GLY A CA 1
ATOM 715 C C . GLY A 1 93 ? 11.730 10.642 -3.367 1.00 88.00 93 GLY A C 1
ATOM 716 O O . GLY A 1 93 ? 10.686 11.294 -3.287 1.00 88.00 93 GLY A O 1
ATOM 717 N N . SER A 1 94 ? 12.488 10.660 -4.466 1.00 91.19 94 SER A N 1
ATOM 718 C CA . SER A 1 94 ? 12.086 11.354 -5.689 1.00 91.19 94 SER A CA 1
ATOM 719 C C . SER A 1 94 ? 11.004 10.550 -6.408 1.00 91.19 94 SER A C 1
ATOM 721 O O . SER A 1 94 ? 11.134 9.330 -6.544 1.00 91.19 94 SER A O 1
ATOM 723 N N . PRO A 1 95 ? 9.929 11.197 -6.893 1.00 90.06 95 PRO A N 1
ATOM 724 C CA . PRO A 1 95 ? 8.896 10.503 -7.644 1.00 90.06 95 PRO A CA 1
ATOM 725 C C . PRO A 1 95 ? 9.464 10.018 -8.979 1.00 90.06 95 PRO A C 1
ATOM 727 O O . PRO A 1 95 ? 9.991 10.811 -9.758 1.00 90.06 95 PRO A O 1
ATOM 730 N N . VAL A 1 96 ? 9.318 8.723 -9.247 1.00 90.06 96 VAL A N 1
ATOM 731 C CA . VAL A 1 96 ? 9.631 8.123 -10.547 1.00 90.06 96 VAL A CA 1
ATOM 732 C C . VAL A 1 96 ? 8.394 8.203 -11.431 1.00 90.06 96 VAL A C 1
ATOM 734 O O . VAL A 1 96 ? 8.430 8.814 -12.498 1.00 90.06 96 VAL A O 1
ATOM 737 N N . CYS A 1 97 ? 7.276 7.633 -10.969 1.00 81.75 97 CYS A N 1
ATOM 738 C CA . CYS A 1 97 ? 6.039 7.589 -11.742 1.00 81.75 97 CYS A CA 1
ATOM 739 C C . CYS A 1 97 ? 4.802 7.242 -10.902 1.00 81.75 97 CYS A C 1
ATOM 741 O O . CYS A 1 97 ? 4.910 6.561 -9.878 1.00 81.75 97 CYS A O 1
ATOM 743 N N . PRO A 1 98 ? 3.600 7.654 -11.337 1.00 84.56 98 PRO A N 1
ATOM 744 C CA . PRO A 1 98 ? 2.368 6.995 -10.923 1.00 84.56 98 PRO A CA 1
ATOM 745 C C . PRO A 1 98 ? 2.221 5.646 -11.644 1.00 84.56 98 PRO A C 1
ATOM 747 O O . PRO A 1 98 ? 2.568 5.528 -12.818 1.00 84.56 98 PRO A O 1
ATOM 750 N N . ILE A 1 99 ? 1.652 4.645 -10.974 1.00 79.25 99 ILE A N 1
ATOM 751 C CA . ILE A 1 99 ? 1.194 3.415 -11.632 1.00 79.25 99 ILE A CA 1
ATOM 752 C C . ILE A 1 99 ? -0.270 3.629 -12.008 1.00 79.25 99 ILE A C 1
ATOM 754 O O . ILE A 1 99 ? -1.140 3.788 -11.147 1.00 79.25 99 ILE A O 1
ATOM 758 N N . ILE A 1 100 ? -0.531 3.684 -13.311 1.00 73.62 100 ILE A N 1
ATOM 759 C CA . ILE A 1 100 ? -1.852 4.007 -13.843 1.00 73.62 100 ILE A CA 1
ATOM 760 C C . ILE A 1 100 ? -2.685 2.729 -13.910 1.00 73.62 100 ILE A C 1
ATOM 762 O O . ILE A 1 100 ? -2.356 1.795 -14.636 1.00 73.62 100 ILE A O 1
ATOM 766 N N . GLN A 1 101 ? -3.802 2.712 -13.187 1.00 71.06 101 GLN A N 1
ATOM 767 C CA . GLN A 1 101 ? -4.833 1.693 -13.352 1.00 71.06 101 GLN A CA 1
ATOM 768 C C . GLN A 1 101 ? -5.998 2.254 -14.161 1.00 71.06 101 GLN A C 1
ATOM 770 O O . GLN A 1 101 ? -6.474 3.364 -13.912 1.00 71.06 101 GLN A O 1
ATOM 775 N N . MET A 1 102 ? -6.492 1.465 -15.114 1.00 67.69 102 MET A N 1
ATOM 776 C CA . MET A 1 102 ? -7.773 1.748 -15.749 1.00 67.69 102 MET A CA 1
ATOM 777 C C . MET A 1 102 ? -8.895 1.328 -14.805 1.00 67.69 102 MET A C 1
ATOM 779 O O . MET A 1 102 ? -9.047 0.146 -14.502 1.00 67.69 102 MET A O 1
ATOM 783 N N . ALA A 1 103 ? -9.693 2.298 -14.371 1.00 72.31 103 ALA A N 1
ATOM 784 C CA . ALA A 1 103 ? -10.843 2.062 -13.514 1.00 72.31 103 ALA A CA 1
ATOM 785 C C . ALA A 1 103 ? -12.150 2.299 -14.274 1.00 72.31 103 ALA A C 1
ATOM 787 O O . ALA A 1 103 ? -12.231 3.153 -15.163 1.00 72.31 103 ALA A O 1
ATOM 788 N N . LEU A 1 104 ? -13.196 1.573 -13.886 1.00 74.44 104 LEU A N 1
ATOM 789 C CA . LEU A 1 104 ? -14.557 1.916 -14.276 1.00 74.44 104 LEU A CA 1
ATOM 790 C C . LEU A 1 104 ? -15.094 2.957 -13.288 1.00 74.44 104 LEU A C 1
ATOM 792 O O . LEU A 1 104 ? -14.950 2.817 -12.075 1.00 74.44 104 LEU A O 1
ATOM 796 N N . TRP A 1 105 ? -15.684 4.024 -13.827 1.00 75.00 105 TRP A N 1
ATOM 797 C CA . TRP A 1 105 ? -16.084 5.232 -13.093 1.00 75.00 105 TRP A CA 1
ATOM 798 C C . TRP A 1 105 ? -17.469 5.112 -12.448 1.00 75.00 105 TRP A C 1
ATOM 800 O O . TRP A 1 105 ? -18.288 6.027 -12.544 1.00 75.00 105 TRP A O 1
ATOM 810 N N . TRP A 1 106 ? -17.772 3.969 -11.842 1.00 83.75 106 TRP A N 1
ATOM 811 C CA . TRP A 1 106 ? -18.949 3.842 -10.989 1.00 83.75 106 TRP A CA 1
ATOM 812 C C . TRP A 1 106 ? -18.529 3.766 -9.528 1.00 83.75 106 TRP A C 1
ATOM 814 O O . TRP A 1 106 ? -17.448 3.281 -9.199 1.00 83.75 106 TRP A O 1
ATOM 824 N N . MET A 1 107 ? -19.411 4.250 -8.660 1.00 86.56 107 MET A N 1
ATOM 825 C CA . MET A 1 107 ? -19.212 4.175 -7.221 1.00 86.56 107 MET A CA 1
ATOM 826 C C . MET A 1 107 ? -19.318 2.718 -6.763 1.00 86.56 107 MET A C 1
ATOM 828 O O . MET A 1 107 ? -20.236 2.007 -7.180 1.00 86.56 107 MET A O 1
ATOM 832 N N . VAL A 1 108 ? -18.373 2.286 -5.937 1.00 90.50 108 VAL A N 1
ATOM 833 C CA . VAL A 1 108 ? -18.349 0.965 -5.304 1.00 90.50 108 VAL A CA 1
ATOM 834 C C . VAL A 1 108 ? -18.532 1.158 -3.805 1.00 90.50 108 VAL A C 1
ATOM 836 O O . VAL A 1 108 ? -17.923 2.053 -3.222 1.00 90.50 108 VAL A O 1
ATOM 839 N N . TYR A 1 109 ? -19.388 0.330 -3.215 1.00 93.31 109 TYR A N 1
ATOM 840 C CA . TYR A 1 109 ? -19.674 0.309 -1.786 1.00 93.31 109 TYR A CA 1
ATOM 841 C C . TYR A 1 109 ? -19.313 -1.071 -1.260 1.00 93.31 109 TYR A C 1
ATOM 843 O O . TYR A 1 109 ? -19.786 -2.064 -1.812 1.00 93.31 109 TYR A O 1
ATOM 851 N N . GLU A 1 110 ? -18.500 -1.114 -0.215 1.00 94.38 110 GLU A N 1
ATOM 852 C CA . GLU A 1 110 ? -18.100 -2.345 0.458 1.00 94.38 110 GLU A CA 1
ATOM 853 C C . GLU A 1 110 ? -18.401 -2.207 1.947 1.00 94.38 110 GLU A C 1
ATOM 855 O O . GLU A 1 110 ? -18.142 -1.164 2.545 1.00 94.38 110 GLU A O 1
ATOM 860 N N . GLU A 1 111 ? -18.946 -3.261 2.535 1.00 95.06 111 GLU A N 1
ATOM 861 C CA . GLU A 1 111 ? -19.191 -3.366 3.969 1.00 95.06 111 GLU A CA 1
ATOM 862 C C . GLU A 1 111 ? -18.166 -4.359 4.525 1.00 95.06 111 GLU A C 1
ATOM 864 O O . GLU A 1 111 ? -18.047 -5.465 4.000 1.00 95.06 111 GLU A O 1
ATOM 869 N N . LEU A 1 112 ? -17.383 -3.954 5.528 1.00 95.12 112 LEU A N 1
ATOM 870 C CA . LEU A 1 112 ? -16.418 -4.830 6.196 1.00 95.12 112 LEU A CA 1
ATOM 871 C C . LEU A 1 112 ? -16.872 -5.087 7.628 1.00 95.12 112 LEU A C 1
ATOM 873 O O . LEU A 1 112 ? -16.797 -4.193 8.480 1.00 95.12 112 LEU A O 1
ATOM 877 N N . GLU A 1 113 ? -17.277 -6.317 7.922 1.00 95.81 113 GLU A N 1
ATOM 878 C CA . GLU A 1 113 ? -17.533 -6.756 9.290 1.00 95.81 113 GLU A CA 1
ATOM 879 C C . GLU A 1 113 ? -16.229 -6.807 10.119 1.00 95.81 113 GLU A C 1
ATOM 881 O O . GLU A 1 113 ? -15.118 -6.834 9.573 1.00 95.81 113 GLU A O 1
ATOM 886 N N . PRO A 1 114 ? -16.319 -6.826 11.461 1.00 94.62 114 PRO A N 1
ATOM 887 C CA . PRO A 1 114 ? -15.162 -7.028 12.328 1.00 94.62 114 PRO A CA 1
ATOM 888 C C . PRO A 1 114 ? -14.346 -8.276 11.958 1.00 94.62 114 PRO A C 1
ATOM 890 O O . PRO A 1 114 ? -14.830 -9.406 12.000 1.00 94.62 114 PRO A O 1
ATOM 893 N N . GLY A 1 115 ? -13.068 -8.069 11.658 1.00 94.19 115 GLY A N 1
ATOM 894 C CA . GLY A 1 115 ? -12.109 -9.089 11.242 1.00 94.19 115 GLY A CA 1
ATOM 895 C C . GLY A 1 115 ? -12.097 -9.389 9.743 1.00 94.19 115 GLY A C 1
ATOM 896 O O . GLY A 1 115 ? -11.266 -10.192 9.315 1.00 94.19 115 GLY A O 1
ATOM 897 N N . GLU A 1 116 ? -12.976 -8.778 8.946 1.00 97.19 116 GLU A N 1
ATOM 898 C CA . GLU A 1 116 ? -12.988 -8.975 7.499 1.00 97.19 116 GLU A CA 1
ATOM 899 C C . GLU A 1 116 ? -11.903 -8.179 6.782 1.00 97.19 116 GLU A C 1
ATOM 901 O O . GLU A 1 116 ? -11.431 -7.128 7.237 1.00 97.19 116 GLU A O 1
ATOM 906 N N . THR A 1 117 ? -11.537 -8.711 5.616 1.00 96.81 117 THR A N 1
ATOM 907 C CA . THR A 1 117 ? -10.530 -8.142 4.735 1.00 96.81 117 THR A CA 1
ATOM 908 C C . THR A 1 117 ? -11.122 -7.884 3.359 1.00 96.81 117 THR A C 1
ATOM 910 O O . THR A 1 117 ? -11.625 -8.803 2.714 1.00 96.81 117 THR A O 1
ATOM 913 N N . LEU A 1 118 ? -10.963 -6.656 2.874 1.00 95.81 118 LEU A N 1
ATOM 914 C CA . LEU A 1 118 ? -11.141 -6.306 1.470 1.00 95.81 118 LEU A CA 1
ATOM 915 C C . LEU A 1 118 ? -9.767 -6.195 0.812 1.00 95.81 118 LEU A C 1
ATOM 917 O O . LEU A 1 118 ? -8.936 -5.382 1.221 1.00 95.81 118 LEU A O 1
ATOM 921 N N . SER A 1 119 ? -9.538 -6.986 -0.232 1.00 94.12 119 SER A N 1
ATOM 922 C CA . SER A 1 119 ? -8.295 -6.962 -1.005 1.00 94.12 119 SER A CA 1
ATOM 923 C C . SER A 1 119 ? -8.503 -6.323 -2.373 1.00 94.12 119 SER A C 1
ATOM 925 O O . SER A 1 119 ? -9.547 -6.475 -3.005 1.00 94.12 119 SER A O 1
ATOM 927 N N . GLY A 1 120 ? -7.469 -5.654 -2.868 1.00 90.62 120 GLY A N 1
ATOM 928 C CA . GLY A 1 120 ? -7.398 -5.166 -4.240 1.00 90.62 120 GLY A CA 1
ATOM 929 C C . GLY A 1 120 ? -5.950 -5.045 -4.690 1.00 90.62 120 GLY A C 1
ATOM 930 O O . GLY A 1 120 ? -5.032 -5.306 -3.924 1.00 90.62 120 GLY A O 1
ATOM 931 N N . GLY A 1 121 ? -5.708 -4.639 -5.931 1.00 88.19 121 GLY A N 1
ATOM 932 C CA . GLY A 1 121 ? -4.336 -4.541 -6.418 1.00 88.19 121 GLY A CA 1
ATOM 933 C C . GLY A 1 121 ? -4.228 -4.319 -7.916 1.00 88.19 121 GLY A C 1
ATOM 934 O O . GLY A 1 121 ? -5.232 -4.159 -8.608 1.00 88.19 121 GLY A O 1
ATOM 935 N N . CYS A 1 122 ? -2.995 -4.328 -8.412 1.00 90.50 122 CYS A N 1
ATOM 936 C CA . CYS A 1 122 ? -2.693 -4.369 -9.839 1.00 90.50 122 CYS A CA 1
ATOM 937 C C . CYS A 1 122 ? -1.398 -5.107 -10.135 1.00 90.50 122 CYS A C 1
ATOM 939 O O . CYS A 1 122 ? -0.530 -5.254 -9.279 1.00 90.50 122 CYS A O 1
ATOM 941 N N . GLY A 1 123 ? -1.253 -5.475 -11.402 1.00 91.19 123 GLY A N 1
ATOM 942 C CA . GLY A 1 123 ? 0.034 -5.783 -12.001 1.00 91.19 123 GLY A CA 1
ATOM 943 C C . GLY A 1 123 ? 0.670 -4.545 -12.631 1.00 91.19 123 GLY A C 1
ATOM 944 O O . GLY A 1 123 ? -0.044 -3.684 -13.151 1.00 91.19 123 GLY A O 1
ATOM 945 N N . TRP A 1 124 ? 1.998 -4.466 -12.610 1.00 92.56 124 TRP A N 1
ATOM 946 C CA . TRP A 1 124 ? 2.768 -3.424 -13.287 1.00 92.56 124 TRP A CA 1
ATOM 947 C C . TRP A 1 124 ? 4.037 -3.999 -13.922 1.00 92.56 124 TRP A C 1
ATOM 949 O O . TRP A 1 124 ? 4.855 -4.607 -13.240 1.00 92.56 124 TRP A O 1
ATOM 959 N N . ASP A 1 125 ? 4.227 -3.769 -15.221 1.00 91.81 125 ASP A N 1
ATOM 960 C CA . ASP A 1 125 ? 5.358 -4.291 -16.010 1.00 91.81 125 ASP A CA 1
ATOM 961 C C . ASP A 1 125 ? 6.629 -3.427 -15.925 1.00 91.81 125 ASP A C 1
ATOM 963 O O . ASP A 1 125 ? 7.521 -3.531 -16.763 1.00 91.81 125 ASP A O 1
ATOM 967 N N . GLN A 1 126 ? 6.727 -2.551 -14.919 1.00 92.19 126 GLN A N 1
ATOM 968 C CA . GLN A 1 126 ? 7.802 -1.556 -14.785 1.00 92.19 126 GLN A CA 1
ATOM 969 C C . GLN A 1 126 ? 7.842 -0.523 -15.926 1.00 92.19 126 GLN A C 1
ATOM 971 O O . GLN A 1 126 ? 8.870 0.128 -16.128 1.00 92.19 126 GLN A O 1
ATOM 976 N N . THR A 1 127 ? 6.741 -0.360 -16.665 1.00 90.19 127 THR A N 1
ATOM 977 C CA . THR A 1 127 ? 6.639 0.546 -17.816 1.00 90.19 127 THR A CA 1
ATOM 978 C C . THR A 1 127 ? 5.683 1.714 -17.587 1.00 90.19 127 THR A C 1
ATOM 980 O O . THR A 1 127 ? 4.792 1.640 -16.737 1.00 90.19 127 THR A O 1
ATOM 983 N N . ASP A 1 128 ? 5.841 2.778 -18.373 1.00 85.56 128 ASP A N 1
ATOM 984 C CA . ASP A 1 128 ? 4.847 3.848 -18.499 1.00 85.56 128 ASP A CA 1
ATOM 985 C C . ASP A 1 128 ? 3.680 3.451 -19.430 1.00 85.56 128 ASP A C 1
ATOM 987 O O . ASP A 1 128 ? 3.550 2.298 -19.854 1.00 85.56 128 ASP A O 1
ATOM 991 N N . ASP A 1 129 ? 2.809 4.414 -19.742 1.00 82.12 129 ASP A N 1
ATOM 992 C CA . ASP A 1 129 ? 1.679 4.254 -20.663 1.00 82.12 129 ASP A CA 1
ATOM 993 C C . ASP A 1 129 ? 2.096 4.093 -22.136 1.00 82.12 129 ASP A C 1
ATOM 995 O O . ASP A 1 129 ? 1.288 3.652 -22.958 1.00 82.12 129 ASP A O 1
ATOM 999 N N . MET A 1 130 ? 3.350 4.404 -22.470 1.00 85.06 130 MET A N 1
ATOM 1000 C CA . MET A 1 130 ? 3.953 4.161 -23.781 1.00 85.06 130 MET A CA 1
ATOM 1001 C C . MET A 1 130 ? 4.676 2.808 -23.859 1.00 85.06 130 MET A C 1
ATOM 1003 O O . MET A 1 130 ? 5.057 2.390 -24.953 1.00 85.06 130 MET A O 1
ATOM 1007 N N . GLY A 1 131 ? 4.815 2.096 -22.736 1.00 85.38 131 GLY A N 1
ATOM 1008 C CA . GLY A 1 131 ? 5.522 0.819 -22.656 1.00 85.38 131 GLY A CA 1
ATOM 1009 C C . GLY A 1 131 ? 7.033 0.960 -22.448 1.00 85.38 131 GLY A C 1
ATOM 1010 O O . GLY A 1 131 ? 7.754 -0.027 -22.588 1.00 85.38 131 GLY A O 1
ATOM 1011 N N . GLU A 1 132 ? 7.525 2.154 -22.113 1.00 87.56 132 GLU A N 1
ATOM 1012 C CA . GLU A 1 132 ? 8.943 2.398 -21.851 1.00 87.56 132 GLU A CA 1
ATOM 1013 C C . GLU A 1 132 ? 9.292 2.036 -20.406 1.00 87.56 132 GLU A C 1
ATOM 1015 O O . GLU A 1 132 ? 8.578 2.401 -19.470 1.00 87.56 132 GLU A O 1
ATOM 1020 N N . ILE A 1 133 ? 10.405 1.323 -20.213 1.00 88.62 133 ILE A N 1
ATOM 1021 C CA . ILE A 1 133 ? 10.869 0.908 -18.883 1.00 88.62 133 ILE A CA 1
ATOM 1022 C C . ILE A 1 133 ? 11.224 2.142 -18.048 1.00 88.62 133 ILE A C 1
ATOM 1024 O O . ILE A 1 133 ? 12.078 2.942 -18.430 1.00 88.62 133 ILE A O 1
ATOM 1028 N N . MET A 1 134 ? 10.594 2.261 -16.879 1.00 86.88 134 MET A N 1
ATOM 1029 C CA . MET A 1 134 ? 10.734 3.419 -15.989 1.00 86.88 134 MET A CA 1
ATOM 1030 C C . MET A 1 134 ? 11.757 3.213 -14.877 1.00 86.88 134 MET A C 1
ATOM 1032 O O . MET A 1 134 ? 12.261 4.183 -14.310 1.00 86.88 134 MET A O 1
ATOM 1036 N N . LEU A 1 135 ? 12.040 1.957 -14.529 1.00 89.69 135 LEU A N 1
ATOM 1037 C CA . LEU A 1 135 ? 12.956 1.629 -13.445 1.00 89.69 135 LEU A CA 1
ATOM 1038 C C . LEU A 1 135 ? 14.382 1.417 -13.946 1.00 89.69 135 LEU A C 1
ATOM 1040 O O . LEU A 1 135 ? 14.633 1.011 -15.076 1.00 89.69 135 LEU A O 1
ATOM 1044 N N . SER A 1 136 ? 15.329 1.676 -13.054 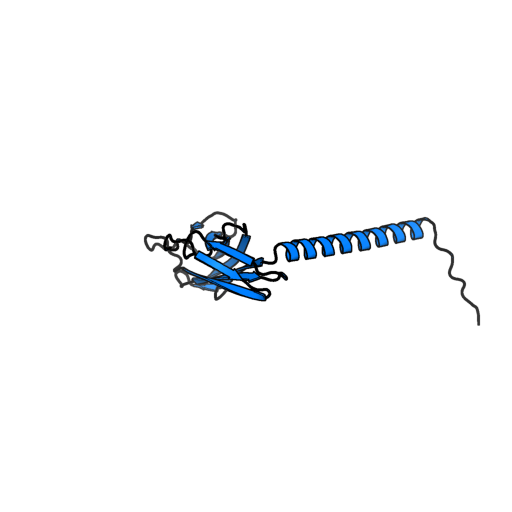1.00 91.81 136 SER A N 1
ATOM 1045 C CA . SER A 1 136 ? 16.730 1.291 -13.192 1.00 91.81 136 SER A CA 1
ATOM 1046 C C . SER A 1 136 ? 17.084 0.257 -12.121 1.00 91.81 136 SER A C 1
ATOM 1048 O O . SER A 1 136 ? 16.247 -0.100 -11.294 1.00 91.81 136 SER A O 1
ATOM 1050 N N . LEU A 1 137 ? 18.316 -0.256 -12.127 1.00 94.31 137 LEU A N 1
ATOM 1051 C CA . LEU A 1 137 ? 18.777 -1.126 -11.043 1.00 94.31 137 LEU A CA 1
ATOM 1052 C C . LEU A 1 137 ? 18.858 -0.330 -9.737 1.00 94.31 137 LEU A C 1
ATOM 1054 O O . LEU A 1 137 ? 19.479 0.733 -9.701 1.00 94.31 137 LEU A O 1
ATOM 1058 N N . GLY A 1 138 ? 18.278 -0.858 -8.662 1.00 94.88 138 GLY A N 1
ATOM 1059 C CA . GLY A 1 138 ? 18.246 -0.160 -7.380 1.00 94.88 138 GLY A CA 1
ATOM 1060 C C . GLY A 1 138 ? 17.059 -0.534 -6.507 1.00 94.88 138 GLY A C 1
ATOM 1061 O O . GLY A 1 138 ? 16.364 -1.515 -6.761 1.00 94.88 138 GLY A O 1
ATOM 1062 N N . THR A 1 139 ? 16.847 0.257 -5.460 1.00 96.50 139 THR A N 1
ATOM 1063 C CA . THR A 1 139 ? 15.755 0.077 -4.501 1.00 96.50 139 THR A CA 1
ATOM 1064 C C . THR A 1 139 ? 14.719 1.172 -4.692 1.00 96.50 139 THR A C 1
ATOM 1066 O O . THR A 1 139 ? 15.072 2.348 -4.774 1.00 96.50 139 THR A O 1
ATOM 1069 N N . PHE A 1 140 ? 13.449 0.778 -4.717 1.00 95.69 140 PHE A N 1
ATOM 1070 C CA . PHE A 1 140 ? 12.311 1.663 -4.931 1.00 95.69 140 PHE A CA 1
ATOM 1071 C C . PHE A 1 140 ? 11.262 1.454 -3.850 1.00 95.69 140 PHE A C 1
ATOM 1073 O O . PHE A 1 140 ? 11.127 0.366 -3.287 1.00 95.69 140 PHE A O 1
ATOM 1080 N N . ILE A 1 141 ? 10.499 2.508 -3.587 1.00 96.81 141 ILE A N 1
ATOM 1081 C CA . ILE A 1 141 ? 9.377 2.498 -2.659 1.00 96.81 141 ILE A CA 1
ATOM 1082 C C . ILE A 1 141 ? 8.096 2.566 -3.482 1.00 96.81 141 ILE A C 1
ATOM 1084 O O . ILE A 1 141 ? 7.874 3.525 -4.219 1.00 96.81 141 ILE A O 1
ATOM 1088 N N . ILE A 1 142 ? 7.237 1.564 -3.322 1.00 95.88 142 ILE A N 1
ATOM 1089 C CA . ILE A 1 142 ? 5.861 1.594 -3.812 1.00 95.88 142 ILE A CA 1
ATOM 1090 C C . ILE A 1 142 ? 4.999 2.154 -2.687 1.00 95.88 142 ILE A C 1
ATOM 1092 O O . ILE A 1 142 ? 4.887 1.548 -1.622 1.00 95.88 142 ILE A O 1
ATOM 1096 N N . SER A 1 143 ? 4.389 3.310 -2.923 1.00 95.88 143 SER A N 1
ATOM 1097 C CA . SER A 1 143 ? 3.416 3.929 -2.027 1.00 95.88 143 SER A CA 1
ATOM 1098 C C . SER A 1 143 ? 2.012 3.703 -2.564 1.00 95.88 143 SER A C 1
ATOM 1100 O O . SER A 1 143 ? 1.725 4.060 -3.706 1.00 95.88 143 SER A O 1
ATOM 1102 N N . ALA A 1 144 ? 1.134 3.152 -1.735 1.00 95.44 144 ALA A N 1
ATOM 1103 C CA . ALA A 1 144 ? -0.287 3.032 -2.009 1.00 95.44 144 ALA A CA 1
ATOM 1104 C C . ALA A 1 144 ? -1.066 4.056 -1.185 1.00 95.44 144 ALA A C 1
ATOM 1106 O O . ALA A 1 144 ? -0.824 4.230 0.012 1.00 95.44 144 ALA A O 1
ATOM 1107 N N . HIS A 1 145 ? -2.037 4.700 -1.819 1.00 93.62 145 HIS A N 1
ATOM 1108 C CA . HIS A 1 145 ? -2.964 5.620 -1.180 1.00 93.62 145 HIS A CA 1
ATOM 1109 C C . HIS A 1 145 ? -4.385 5.106 -1.365 1.00 93.62 145 HIS A C 1
ATOM 1111 O O . HIS A 1 145 ? -4.803 4.802 -2.481 1.00 93.62 145 HIS A O 1
ATOM 1117 N N . SER A 1 146 ? -5.120 5.017 -0.261 1.00 93.06 146 SER A N 1
ATOM 1118 C CA . SER A 1 146 ? -6.535 4.666 -0.257 1.00 93.06 146 SER A CA 1
ATOM 1119 C C . SER A 1 146 ? -7.329 5.621 -1.145 1.00 93.06 146 SER A C 1
ATOM 1121 O O . SER A 1 146 ? -7.157 6.840 -1.073 1.00 93.06 146 SER A O 1
ATOM 1123 N N . LEU A 1 147 ? -8.216 5.057 -1.966 1.00 92.19 147 LEU A N 1
ATOM 1124 C CA . LEU A 1 147 ? -9.228 5.813 -2.710 1.00 92.19 147 LEU A CA 1
ATOM 1125 C C . LEU A 1 147 ? -10.589 5.824 -1.995 1.00 92.19 147 LEU A C 1
ATOM 1127 O O . LEU A 1 147 ? -11.566 6.321 -2.556 1.00 92.19 147 LEU A O 1
ATOM 1131 N N . CYS A 1 148 ? -10.655 5.275 -0.778 1.00 91.75 148 CYS A N 1
ATOM 1132 C CA . CYS A 1 148 ? -11.835 5.340 0.073 1.00 91.75 148 CYS A CA 1
ATOM 1133 C C . CYS A 1 148 ? -12.119 6.798 0.465 1.00 91.75 148 CYS A C 1
ATOM 1135 O O . CYS A 1 148 ? -11.219 7.532 0.881 1.00 91.75 148 CYS A O 1
ATOM 1137 N N . SER A 1 149 ? -13.373 7.222 0.331 1.00 87.81 149 SER A N 1
ATOM 1138 C CA . SER A 1 149 ? -13.790 8.613 0.550 1.00 87.81 149 SER A CA 1
ATOM 1139 C C . SER A 1 149 ? -13.783 8.990 2.034 1.00 87.81 149 SER A C 1
ATOM 1141 O O . SER A 1 149 ? -13.545 10.142 2.396 1.00 87.81 149 SER A O 1
ATOM 1143 N N . GLU A 1 150 ? -14.032 8.006 2.892 1.00 85.19 150 GLU A N 1
ATOM 1144 C CA . GLU A 1 150 ? -14.143 8.132 4.339 1.00 85.19 150 GLU A CA 1
ATOM 1145 C C . GLU A 1 150 ? -12.774 8.063 5.032 1.00 85.19 150 GLU A C 1
ATOM 1147 O O . GLU A 1 150 ? -12.582 8.641 6.106 1.00 85.19 150 GLU A O 1
ATOM 1152 N N . LEU A 1 151 ? -11.806 7.371 4.417 1.00 85.19 151 LEU A N 1
ATOM 1153 C CA . LEU A 1 151 ? -10.541 6.995 5.044 1.00 85.19 151 LEU A CA 1
ATOM 1154 C C . LEU A 1 151 ? -9.325 7.466 4.236 1.00 85.19 151 LEU A C 1
ATOM 1156 O O . LEU A 1 151 ? -8.994 6.928 3.177 1.00 85.19 151 LEU A O 1
ATOM 1160 N N . GLN A 1 152 ? -8.582 8.417 4.807 1.00 87.31 152 GLN A N 1
ATOM 1161 C CA . GLN A 1 152 ? -7.272 8.837 4.301 1.00 87.31 152 GLN A CA 1
ATOM 1162 C C . GLN A 1 152 ? -6.174 7.928 4.855 1.00 87.31 152 GLN A C 1
ATOM 1164 O O . GLN A 1 152 ? -5.517 8.251 5.845 1.00 87.31 152 GLN A O 1
ATOM 1169 N N . LEU A 1 153 ? -6.002 6.773 4.218 1.00 91.75 153 LEU A N 1
ATOM 1170 C CA . LEU A 1 153 ? -4.982 5.790 4.572 1.00 91.75 153 LEU A CA 1
ATOM 1171 C C . LEU A 1 153 ? -3.909 5.716 3.487 1.00 91.75 153 LEU A C 1
ATOM 1173 O O . LEU A 1 153 ? -4.185 5.872 2.297 1.00 91.75 153 LEU A O 1
ATOM 1177 N N . SER A 1 154 ? -2.677 5.463 3.902 1.00 94.25 154 SER A N 1
ATOM 1178 C CA . SER A 1 154 ? -1.574 5.166 3.000 1.00 94.25 154 SER A CA 1
ATOM 1179 C C . SER A 1 154 ? -0.651 4.133 3.623 1.00 94.25 154 SER A C 1
ATOM 1181 O O . SER A 1 154 ? -0.551 4.011 4.845 1.00 94.25 154 SER A O 1
ATOM 1183 N N . ALA A 1 155 ? 0.009 3.376 2.762 1.00 96.00 155 ALA A N 1
ATOM 1184 C CA . ALA A 1 155 ? 0.983 2.373 3.141 1.00 96.00 155 ALA A CA 1
ATOM 1185 C C . ALA A 1 155 ? 2.090 2.346 2.090 1.00 96.00 155 ALA A C 1
ATOM 1187 O O . ALA A 1 155 ? 1.881 2.753 0.947 1.00 96.00 155 ALA A O 1
ATOM 1188 N N . SER A 1 156 ? 3.265 1.858 2.463 1.00 96.69 156 SER A N 1
ATOM 1189 C CA . SER A 1 156 ? 4.363 1.681 1.523 1.00 96.69 156 SER A CA 1
ATOM 1190 C C . SER A 1 156 ? 5.050 0.339 1.705 1.00 96.69 156 SER A C 1
ATOM 1192 O O . SER A 1 156 ? 5.035 -0.255 2.784 1.00 96.69 156 SER A O 1
ATOM 1194 N N . THR A 1 157 ? 5.646 -0.135 0.619 1.00 97.44 157 THR A N 1
ATOM 1195 C CA . THR A 1 157 ? 6.515 -1.305 0.604 1.00 97.44 157 THR A CA 1
ATOM 1196 C C . THR A 1 157 ? 7.723 -1.040 -0.284 1.00 97.44 157 THR A C 1
ATOM 1198 O O . THR A 1 157 ? 7.713 -0.125 -1.110 1.00 97.44 157 THR A O 1
ATOM 1201 N N . THR A 1 158 ? 8.774 -1.824 -0.095 1.00 97.06 158 THR A N 1
ATOM 1202 C CA . THR A 1 158 ? 10.058 -1.635 -0.767 1.00 97.06 158 THR A CA 1
ATOM 1203 C C . THR A 1 158 ? 10.332 -2.810 -1.687 1.00 97.06 158 THR A C 1
ATOM 1205 O O . THR A 1 158 ? 10.152 -3.962 -1.298 1.00 97.06 158 THR A O 1
ATOM 1208 N N . ILE A 1 159 ? 10.822 -2.513 -2.887 1.00 96.69 159 ILE A N 1
ATOM 1209 C CA . ILE A 1 159 ? 11.296 -3.508 -3.846 1.00 96.69 159 ILE A CA 1
ATOM 1210 C C . ILE A 1 159 ? 12.717 -3.183 -4.300 1.00 96.69 159 ILE A C 1
ATOM 1212 O O . ILE A 1 159 ? 13.151 -2.031 -4.251 1.00 96.69 159 ILE A O 1
ATOM 1216 N N . SER A 1 160 ? 13.426 -4.189 -4.798 1.00 97.25 160 SER A N 1
ATOM 1217 C CA . SER A 1 160 ? 14.718 -4.027 -5.458 1.00 97.25 160 SER A CA 1
ATOM 1218 C C . SER A 1 160 ? 14.683 -4.590 -6.875 1.00 97.25 160 SER A C 1
ATOM 1220 O O . SER A 1 160 ? 14.241 -5.719 -7.086 1.00 97.25 160 SER A O 1
ATOM 1222 N N . ILE A 1 161 ? 15.182 -3.814 -7.837 1.00 96.50 161 ILE A N 1
ATOM 1223 C CA . ILE A 1 161 ? 15.388 -4.235 -9.222 1.00 96.50 161 ILE A CA 1
ATOM 1224 C C . ILE A 1 161 ? 16.849 -4.645 -9.399 1.00 96.50 161 ILE A C 1
ATOM 1226 O O . ILE A 1 161 ? 17.769 -3.848 -9.197 1.00 96.50 161 ILE A O 1
ATOM 1230 N N . MET A 1 162 ? 17.041 -5.905 -9.767 1.00 93.62 162 MET A N 1
ATOM 1231 C CA . MET A 1 162 ? 18.317 -6.599 -9.886 1.00 93.62 162 MET A CA 1
ATOM 1232 C C . MET A 1 162 ? 18.619 -6.918 -11.359 1.00 93.62 162 MET A C 1
ATOM 1234 O O . MET A 1 162 ? 17.715 -6.980 -12.196 1.00 93.62 162 MET A O 1
ATOM 1238 N N . GLY A 1 163 ? 19.908 -7.074 -11.671 1.00 83.25 163 GLY A N 1
ATOM 1239 C CA . GLY A 1 163 ? 20.413 -7.406 -13.010 1.00 83.25 163 GLY A CA 1
ATOM 1240 C C . GLY A 1 163 ? 20.751 -8.87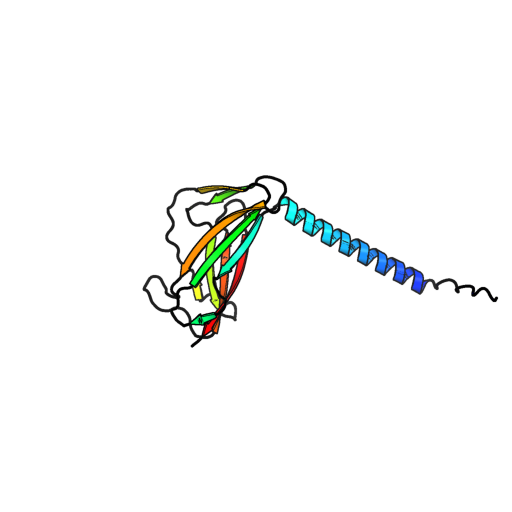7 -13.182 1.00 83.25 163 GLY A C 1
ATOM 1241 O O . GLY A 1 163 ? 20.997 -9.550 -12.155 1.00 83.25 163 GLY A O 1
#

Radius of gyration: 24.64 Å; chains: 1; bounding box: 40×27×88 Å

Sequence (163 aa):
MAKESKAPWSIKEKMSAIIIAALIVLASVIAAVSVIDRLERGVEFTVRTDKEQYVLGEHICINVEYVNNGYDTVDLTFGSSCVASFYVFDSDGSPVCPIIQMALWWMVYEELEPGETLSGGCGWDQTDDMGEIMLSLGTFIISAHSLCSELQLSASTTISIMG

pLDDT: mean 85.53, std 13.01, range [45.91, 97.62]